Protein AF-X1EM64-F1 (afdb_monomer_lite)

Radius of gyration: 21.68 Å; chains: 1; bounding box: 56×25×53 Å

Secondary structure (DSSP, 8-state):
--B-TTS-B---------------TTGGGGEEE-------S-------EEE-HHHHHHHHHHHHHHHHHHHHHHHTTSTTTT--PPP--GGGG-

Foldseek 3Di:
DFADPVRDDPPDDDDDDDDDDDDDPPQVVQWDWDPPDPDPDPDDPDGPIDGHLVVQQVVLVVVQVVVQVVCQVVCCPDSNHPDGDDDDRSSVVD

Sequence (94 aa):
MFYSQNDKELGLNGEYGIEFLFEIDNFEEFIEKNDEEKHTDGTNDQEDSMVSGVLGGTLMGIVYSTARGMILERTQGTYFKGVILPVINPNDLI

pLDDT: mean 81.86, std 16.85, range [44.25, 96.56]

Structure (mmCIF, N/CA/C/O backbone):
data_AF-X1EM64-F1
#
_entry.id   AF-X1EM64-F1
#
loop_
_atom_site.group_PDB
_atom_site.id
_atom_site.type_symbol
_atom_site.label_atom_id
_atom_site.label_alt_id
_atom_site.label_comp_id
_atom_site.label_asym_id
_atom_site.label_entity_id
_atom_site.label_seq_id
_atom_site.pdbx_PDB_ins_code
_atom_site.Cartn_x
_atom_site.Cartn_y
_atom_site.Cartn_z
_atom_site.occupancy
_atom_site.B_iso_or_equiv
_atom_site.auth_seq_id
_atom_site.auth_comp_id
_atom_site.auth_asym_id
_atom_site.auth_atom_id
_atom_site.pdbx_PDB_model_num
ATOM 1 N N . MET A 1 1 ? -5.692 2.885 21.005 1.00 50.91 1 MET A N 1
ATOM 2 C CA . MET A 1 1 ? -5.997 2.394 22.367 1.00 50.91 1 MET A CA 1
ATOM 3 C C . MET A 1 1 ? -7.492 2.580 22.587 1.00 50.91 1 MET A C 1
ATOM 5 O O . MET A 1 1 ? -7.957 3.695 22.384 1.00 50.91 1 MET A O 1
ATOM 9 N N . PHE A 1 2 ? -8.246 1.513 22.873 1.00 5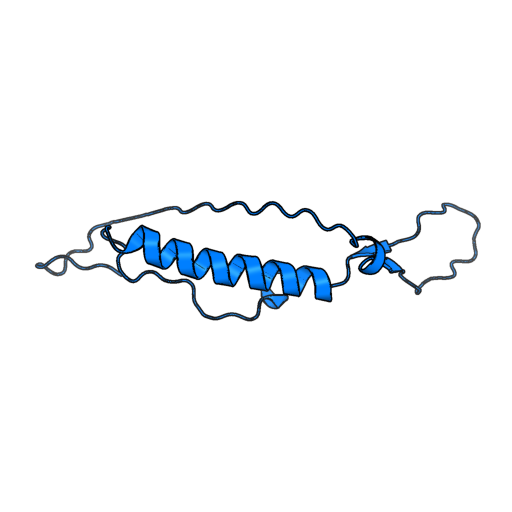1.91 2 PHE A N 1
ATOM 10 C CA . PHE A 1 2 ? -9.717 1.552 22.948 1.00 51.91 2 PHE A CA 1
ATOM 11 C C . PHE A 1 2 ? -10.184 1.296 24.382 1.00 51.91 2 PHE A C 1
ATOM 13 O O . PHE A 1 2 ? -9.816 0.280 24.972 1.00 51.91 2 PHE A O 1
ATOM 20 N N . TYR A 1 3 ? -10.995 2.206 24.924 1.00 47.31 3 TYR A N 1
ATOM 21 C CA . TYR A 1 3 ? -11.488 2.157 26.301 1.00 47.31 3 TYR A CA 1
ATOM 22 C C . TYR A 1 3 ? -12.976 1.784 26.356 1.00 47.31 3 TYR A C 1
ATOM 24 O O . TYR A 1 3 ? -13.771 2.196 25.510 1.00 47.31 3 TYR A O 1
ATOM 32 N N . SER A 1 4 ? -13.348 1.001 27.370 1.00 56.09 4 SER A N 1
ATOM 33 C CA . SER A 1 4 ? -14.738 0.769 27.790 1.00 56.09 4 SER A CA 1
ATOM 34 C C . SER A 1 4 ? -15.287 1.975 28.569 1.00 56.09 4 SER A C 1
ATOM 36 O O . SER A 1 4 ? -14.509 2.756 29.109 1.00 56.09 4 SER A O 1
ATOM 38 N N . GLN A 1 5 ? -16.613 2.083 28.740 1.00 60.44 5 GLN A N 1
ATOM 39 C CA . GLN A 1 5 ? -17.243 3.087 29.623 1.00 60.44 5 GLN A CA 1
ATOM 40 C C . GLN A 1 5 ? -16.759 3.028 31.091 1.00 60.44 5 GLN A C 1
ATOM 42 O O . GLN A 1 5 ? -17.015 3.958 31.847 1.00 60.44 5 GLN A O 1
ATOM 47 N N . ASN A 1 6 ? -16.038 1.969 31.477 1.00 66.31 6 ASN A N 1
ATOM 48 C CA . ASN A 1 6 ? -15.438 1.781 32.802 1.00 66.31 6 ASN A CA 1
ATOM 49 C C . ASN A 1 6 ? -13.894 1.841 32.804 1.00 66.31 6 ASN A C 1
ATOM 51 O O . ASN A 1 6 ? -13.279 1.237 33.679 1.00 66.31 6 ASN A O 1
ATOM 55 N N . ASP A 1 7 ? -13.261 2.475 31.810 1.00 59.22 7 ASP A N 1
ATOM 56 C CA . ASP A 1 7 ? -11.792 2.647 31.720 1.00 59.22 7 ASP A CA 1
ATOM 57 C C . ASP A 1 7 ? -10.975 1.338 31.736 1.00 59.22 7 ASP A C 1
ATOM 59 O O . ASP A 1 7 ? -9.763 1.314 31.940 1.00 59.22 7 ASP A O 1
ATOM 63 N N . LYS A 1 8 ? -11.644 0.208 31.488 1.00 68.00 8 LYS A N 1
ATOM 64 C CA . LYS A 1 8 ? -11.023 -1.113 31.414 1.00 68.00 8 LYS A CA 1
ATOM 65 C C . LYS A 1 8 ? -10.572 -1.373 29.981 1.00 68.00 8 LYS A C 1
ATOM 67 O O . LYS A 1 8 ? -11.386 -1.269 29.057 1.00 68.00 8 LYS A O 1
ATOM 72 N N . GLU A 1 9 ? -9.301 -1.727 29.804 1.00 65.56 9 GLU A N 1
ATOM 73 C CA . GLU A 1 9 ? -8.777 -2.180 28.516 1.00 65.56 9 GLU A CA 1
ATOM 74 C C . GLU A 1 9 ? -9.584 -3.389 28.030 1.00 65.56 9 GLU A C 1
ATOM 76 O O . GLU A 1 9 ? -9.768 -4.369 28.753 1.00 65.56 9 GLU A O 1
ATOM 81 N N . LEU A 1 10 ? -10.098 -3.312 26.801 1.00 75.69 10 LEU A N 1
ATOM 82 C CA . LEU A 1 10 ? -10.949 -4.359 26.227 1.00 75.69 10 LEU A CA 1
ATOM 83 C C . LEU A 1 10 ? -10.153 -5.579 25.727 1.00 75.69 10 LEU A C 1
ATOM 85 O O . LEU A 1 10 ? -10.760 -6.577 25.351 1.00 75.69 10 LEU A O 1
ATOM 89 N N . GLY A 1 11 ? -8.815 -5.509 25.709 1.00 83.25 11 GLY A N 1
ATOM 90 C CA . GLY A 1 11 ? -7.947 -6.611 25.273 1.00 83.25 11 GLY A CA 1
ATOM 91 C C . GLY A 1 11 ? -8.137 -7.018 23.806 1.00 83.25 11 GLY A C 1
ATOM 92 O O . GLY A 1 11 ? -8.008 -8.193 23.473 1.00 83.25 11 GLY A O 1
ATOM 93 N N . LEU A 1 12 ? -8.498 -6.072 22.932 1.00 84.38 12 LEU A N 1
ATOM 94 C CA . LEU A 1 12 ? -8.810 -6.347 21.529 1.00 84.38 12 LEU A CA 1
ATOM 95 C C . LEU A 1 12 ? -7.544 -6.355 20.668 1.00 84.38 12 LEU A C 1
ATOM 97 O O . LEU A 1 12 ? -6.826 -5.359 20.620 1.00 84.38 12 LEU A O 1
ATOM 101 N N . ASN A 1 13 ? -7.338 -7.446 19.933 1.00 86.81 13 ASN A N 1
ATOM 102 C CA . ASN A 1 13 ? -6.307 -7.582 18.907 1.00 86.81 13 ASN A CA 1
ATOM 103 C C . ASN A 1 13 ? -6.967 -7.839 17.551 1.00 86.81 13 ASN A C 1
ATOM 105 O O . ASN A 1 13 ? -7.993 -8.515 17.476 1.00 86.81 13 ASN A O 1
ATOM 109 N N . GLY A 1 14 ? -6.386 -7.290 16.490 1.00 84.19 14 GLY A N 1
ATOM 110 C CA . GLY A 1 14 ? -6.859 -7.465 15.123 1.00 84.19 14 GLY A CA 1
ATOM 111 C C . GLY A 1 14 ? -5.679 -7.521 14.166 1.00 84.19 14 GLY A C 1
ATOM 112 O O . GLY A 1 14 ? -4.709 -6.786 14.336 1.00 84.19 14 GLY A O 1
ATOM 113 N N . GLU A 1 15 ? -5.775 -8.396 13.174 1.00 89.25 15 GLU A N 1
ATOM 114 C CA . GLU A 1 15 ? -4.799 -8.548 12.099 1.00 89.25 15 GLU A CA 1
ATOM 115 C C . GLU A 1 15 ? -5.481 -8.216 10.771 1.00 89.25 15 GLU A C 1
ATOM 117 O O . GLU A 1 15 ? -6.658 -8.533 10.573 1.00 89.25 15 GLU A O 1
ATOM 122 N N . TYR A 1 16 ? -4.763 -7.536 9.879 1.00 86.50 16 TYR A N 1
ATOM 123 C CA . TYR A 1 16 ? -5.289 -7.110 8.589 1.00 86.50 16 TYR A CA 1
ATOM 124 C C . TYR A 1 16 ? -4.261 -7.406 7.499 1.00 86.50 16 TYR A C 1
ATOM 126 O O . TYR A 1 16 ? -3.174 -6.836 7.503 1.00 86.50 16 TYR A O 1
ATOM 134 N N . GLY A 1 17 ? -4.613 -8.299 6.577 1.00 91.50 17 GLY A N 1
ATOM 135 C CA . GLY A 1 17 ? -3.811 -8.621 5.399 1.00 91.50 17 GLY A CA 1
ATOM 136 C C . GLY A 1 17 ? -4.419 -7.996 4.148 1.00 91.50 17 GLY A C 1
ATOM 137 O O . GLY A 1 17 ? -5.634 -8.052 3.954 1.00 91.50 17 GLY A O 1
ATOM 138 N N . ILE A 1 18 ? -3.579 -7.400 3.303 1.00 93.00 18 ILE A N 1
ATOM 139 C CA . ILE A 1 18 ? -3.962 -6.903 1.977 1.00 93.00 18 ILE A CA 1
ATOM 140 C C . ILE A 1 18 ? -2.888 -7.336 0.994 1.00 93.00 18 ILE A C 1
ATOM 142 O O . ILE A 1 18 ? -1.704 -7.138 1.252 1.00 93.00 18 ILE A O 1
ATOM 146 N N . GLU A 1 19 ? -3.314 -7.883 -0.133 1.00 95.50 19 GLU A N 1
ATOM 147 C CA . GLU A 1 19 ? -2.442 -8.232 -1.244 1.00 95.50 19 GLU A CA 1
ATOM 148 C C . GLU A 1 19 ? -2.802 -7.366 -2.451 1.00 95.50 19 GLU A C 1
ATOM 150 O O . GLU A 1 19 ? -3.981 -7.132 -2.735 1.00 95.50 19 GLU A O 1
ATOM 155 N N . PHE A 1 20 ? -1.776 -6.871 -3.138 1.00 95.75 20 PHE A N 1
ATOM 156 C CA . PHE A 1 20 ? -1.912 -6.089 -4.358 1.00 95.75 20 PHE A CA 1
ATOM 157 C C . PHE A 1 20 ? -1.162 -6.806 -5.473 1.00 95.75 20 PHE A C 1
ATOM 159 O O . PHE A 1 20 ? 0.018 -7.117 -5.327 1.00 95.75 20 PHE A O 1
ATOM 166 N N . LEU A 1 21 ? -1.851 -7.036 -6.586 1.00 96.50 21 LEU A N 1
ATOM 167 C CA . LEU A 1 21 ? -1.277 -7.598 -7.800 1.00 96.50 21 LEU A CA 1
ATOM 168 C C . LEU A 1 21 ? -1.299 -6.524 -8.887 1.00 96.50 21 LEU A C 1
ATOM 170 O O . LEU A 1 21 ? -2.334 -5.892 -9.105 1.00 96.50 21 LEU A O 1
ATOM 174 N N . PHE A 1 22 ? -0.162 -6.329 -9.550 1.00 95.38 22 PHE A N 1
ATOM 175 C CA . PHE A 1 22 ? 0.000 -5.356 -10.624 1.00 95.38 22 PHE A CA 1
ATOM 176 C C . PHE A 1 22 ? 0.388 -6.061 -11.920 1.00 95.38 22 PHE A C 1
ATOM 178 O O . PHE A 1 22 ? 1.226 -6.960 -11.918 1.00 95.38 22 PHE A O 1
ATOM 185 N N . GLU A 1 23 ? -0.201 -5.603 -13.017 1.00 95.25 23 GLU A N 1
ATOM 186 C CA . GLU A 1 23 ? 0.241 -5.876 -1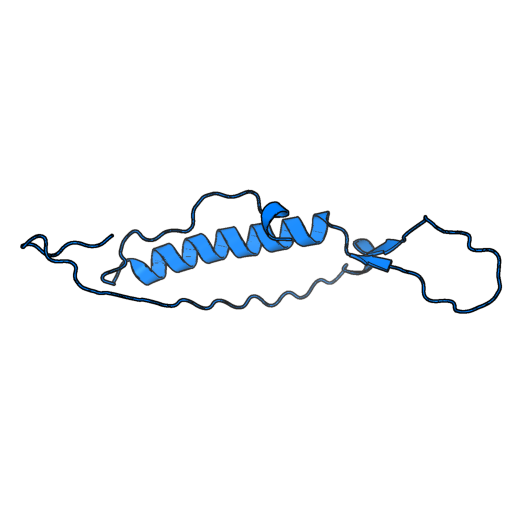4.381 1.00 95.25 23 GLU A CA 1
ATOM 187 C C . GLU A 1 23 ? 0.773 -4.556 -14.946 1.00 95.25 23 GLU A C 1
ATOM 189 O O . GLU A 1 23 ? 0.127 -3.515 -14.799 1.00 95.25 23 GLU A O 1
ATOM 194 N N . ILE A 1 24 ? 1.991 -4.579 -15.491 1.00 94.19 24 ILE A N 1
ATOM 195 C CA . ILE A 1 24 ? 2.696 -3.385 -15.967 1.00 94.19 24 ILE A CA 1
ATOM 196 C C . ILE A 1 24 ? 3.160 -3.659 -17.391 1.00 94.19 24 ILE A C 1
ATOM 198 O O . ILE A 1 24 ? 4.105 -4.417 -17.602 1.00 94.19 24 ILE A O 1
ATOM 202 N N . ASP A 1 25 ? 2.504 -3.018 -18.354 1.00 95.44 25 ASP A N 1
ATOM 203 C CA . ASP A 1 25 ? 2.743 -3.264 -19.779 1.00 95.44 25 ASP A CA 1
ATOM 204 C C . ASP A 1 25 ? 4.144 -2.819 -20.224 1.00 95.44 25 ASP A C 1
ATOM 206 O O . ASP A 1 25 ? 4.807 -3.503 -20.998 1.00 95.44 25 ASP A O 1
ATOM 210 N N . ASN A 1 26 ? 4.621 -1.680 -19.717 1.00 93.12 26 ASN A N 1
ATOM 211 C CA . ASN A 1 26 ? 5.909 -1.083 -20.074 1.00 93.12 26 ASN A CA 1
ATOM 212 C C . ASN A 1 26 ? 6.991 -1.331 -19.009 1.00 93.12 26 ASN A C 1
ATOM 214 O O . ASN A 1 26 ? 7.826 -0.469 -18.749 1.00 93.12 26 ASN A O 1
ATOM 218 N N . PHE A 1 27 ? 6.978 -2.503 -18.367 1.00 92.56 27 PHE A N 1
ATOM 219 C CA . PHE A 1 27 ? 7.909 -2.825 -17.279 1.00 92.56 27 PHE A CA 1
ATOM 220 C C . PHE A 1 27 ? 9.385 -2.714 -17.694 1.00 92.56 27 PHE A C 1
ATOM 222 O O . PHE A 1 27 ? 10.214 -2.267 -16.905 1.00 92.56 27 PHE A O 1
ATOM 229 N N . GLU A 1 28 ? 9.699 -3.056 -18.946 1.00 90.62 28 GLU A N 1
ATOM 230 C CA . GLU A 1 28 ? 11.055 -2.982 -19.506 1.00 90.62 28 GLU A CA 1
ATOM 231 C C . GLU A 1 28 ? 11.651 -1.565 -19.462 1.00 90.62 28 GLU A C 1
ATOM 233 O O . GLU A 1 28 ? 12.860 -1.416 -19.305 1.00 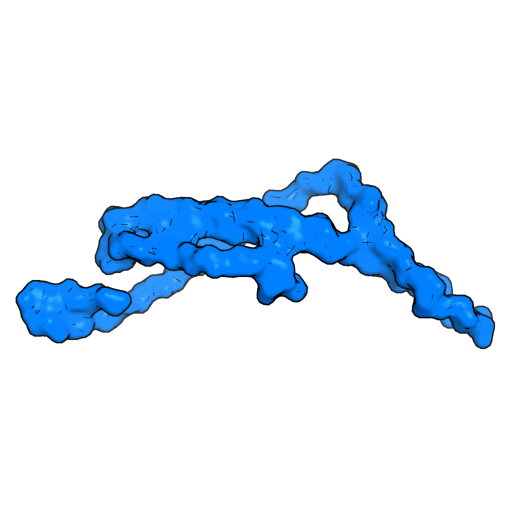90.62 28 GLU A O 1
ATOM 238 N N . GLU A 1 29 ? 10.820 -0.519 -19.532 1.00 93.12 29 GLU A N 1
ATOM 239 C CA . GLU A 1 29 ? 11.271 0.881 -19.458 1.00 93.12 29 GLU A CA 1
ATOM 240 C C . GLU A 1 29 ? 11.787 1.269 -18.065 1.00 93.12 29 GLU A C 1
ATOM 242 O O . GLU A 1 29 ? 12.452 2.292 -17.911 1.00 93.12 29 GLU A O 1
ATOM 247 N N . PHE A 1 30 ? 11.491 0.455 -17.051 1.00 92.00 30 PHE A N 1
ATOM 248 C CA . PHE A 1 30 ? 11.912 0.659 -15.670 1.00 92.00 30 PHE A CA 1
ATOM 249 C C . PHE A 1 30 ? 13.032 -0.294 -15.251 1.00 92.00 30 PHE A C 1
ATOM 251 O O . PHE A 1 30 ? 13.270 -0.454 -14.056 1.00 92.00 30 PHE A O 1
ATOM 258 N N . ILE A 1 31 ? 13.711 -0.942 -16.197 1.00 89.62 31 ILE A N 1
ATOM 259 C CA . ILE A 1 31 ? 14.894 -1.753 -15.913 1.00 89.62 31 ILE A CA 1
ATOM 260 C C . ILE A 1 31 ? 16.140 -0.880 -16.098 1.00 89.62 31 ILE A C 1
ATOM 262 O O . ILE A 1 31 ? 16.442 -0.414 -17.195 1.00 89.62 31 ILE A O 1
ATOM 266 N N . GLU A 1 32 ? 16.866 -0.658 -15.007 1.00 85.81 32 GLU A N 1
ATOM 267 C CA . GLU A 1 32 ? 18.135 0.063 -14.966 1.00 85.81 32 GLU A CA 1
ATOM 268 C C . GLU A 1 32 ? 19.291 -0.937 -15.100 1.00 85.81 32 GLU A C 1
ATOM 270 O O . GLU A 1 32 ? 19.320 -1.981 -14.444 1.00 85.81 32 GLU A O 1
ATOM 275 N N . LYS A 1 33 ? 20.256 -0.634 -15.971 1.00 79.88 33 LYS A N 1
ATOM 276 C CA . LYS A 1 33 ? 21.477 -1.432 -16.109 1.00 79.88 33 LYS A CA 1
ATOM 277 C C . LYS A 1 33 ? 22.523 -0.917 -15.129 1.00 79.88 33 LYS A C 1
ATOM 279 O O . LYS A 1 33 ? 22.768 0.288 -15.084 1.00 79.88 33 LYS A O 1
ATOM 284 N N . ASN A 1 34 ? 23.168 -1.813 -14.386 1.00 66.06 34 ASN A N 1
ATOM 285 C CA . ASN A 1 34 ? 24.344 -1.440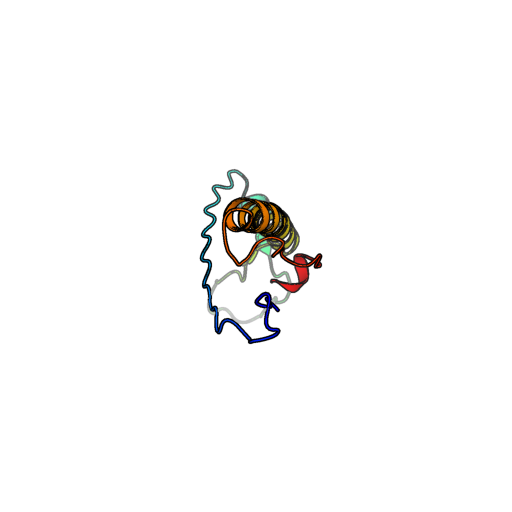 -13.610 1.00 66.06 34 ASN A CA 1
ATOM 286 C C . ASN A 1 34 ? 25.518 -1.199 -14.569 1.00 66.06 34 ASN A C 1
ATOM 288 O O . ASN A 1 34 ? 26.166 -2.134 -15.029 1.00 66.06 34 ASN A O 1
ATOM 292 N N . ASP A 1 35 ? 25.801 0.068 -14.872 1.00 60.94 35 ASP A N 1
ATOM 293 C CA . ASP A 1 35 ? 26.965 0.471 -15.679 1.00 60.94 35 ASP A CA 1
ATOM 294 C C . ASP A 1 35 ? 28.302 0.348 -14.910 1.00 60.94 35 ASP A C 1
ATOM 296 O O . ASP A 1 35 ? 29.378 0.636 -15.445 1.00 60.94 35 ASP A O 1
ATOM 300 N N . GLU A 1 36 ? 28.263 -0.113 -13.660 1.00 59.62 36 GLU A N 1
ATOM 301 C CA . GLU A 1 36 ? 29.431 -0.340 -12.816 1.00 59.62 36 GLU A CA 1
ATOM 302 C C . GLU A 1 36 ? 29.795 -1.824 -12.788 1.00 59.62 36 GLU A C 1
ATOM 304 O O . GLU A 1 36 ? 29.529 -2.513 -11.815 1.00 59.62 36 GLU A O 1
ATOM 309 N N . GLU A 1 37 ? 30.394 -2.314 -13.878 1.00 47.78 37 GLU A N 1
ATOM 310 C CA . GLU A 1 37 ? 31.731 -2.921 -13.847 1.00 47.78 37 GLU A CA 1
ATOM 311 C C . GLU A 1 37 ? 32.092 -3.573 -15.195 1.00 47.78 37 GLU A C 1
ATOM 313 O O . GLU A 1 37 ? 31.719 -4.696 -15.528 1.00 47.78 37 GLU A O 1
ATOM 318 N N . LYS A 1 38 ? 32.944 -2.881 -15.963 1.00 49.94 38 LYS A N 1
ATOM 319 C CA . LYS A 1 38 ? 33.846 -3.535 -16.917 1.00 49.94 38 LYS A CA 1
ATOM 320 C C . LYS A 1 38 ? 34.827 -4.410 -16.131 1.00 49.94 38 LYS A C 1
ATOM 322 O O . LYS A 1 38 ? 35.964 -3.998 -15.912 1.00 49.94 38 LYS A O 1
ATOM 327 N N . HIS A 1 39 ? 34.421 -5.605 -15.713 1.00 46.19 39 HIS A N 1
ATOM 328 C CA . HIS A 1 39 ? 35.384 -6.619 -15.293 1.00 46.19 39 HIS A CA 1
ATOM 329 C C . HIS A 1 39 ? 35.940 -7.327 -16.521 1.00 46.19 39 HIS A C 1
ATOM 331 O O . HIS A 1 39 ? 35.330 -8.175 -17.164 1.00 46.19 39 HIS A O 1
ATOM 337 N N . THR A 1 40 ? 37.149 -6.896 -16.857 1.00 50.12 40 THR A N 1
ATOM 338 C CA . THR A 1 40 ? 38.167 -7.671 -17.553 1.00 50.12 40 THR A CA 1
ATOM 339 C C . THR A 1 40 ? 38.438 -8.981 -16.810 1.00 50.12 40 THR A C 1
ATOM 341 O O . THR A 1 40 ? 39.338 -9.031 -15.984 1.00 50.12 40 THR A O 1
ATOM 344 N N . ASP A 1 41 ? 37.664 -10.022 -17.082 1.00 46.75 41 ASP A N 1
ATOM 345 C CA . ASP A 1 41 ? 38.160 -11.382 -17.331 1.00 46.75 41 ASP A CA 1
ATOM 346 C C . ASP A 1 41 ? 36.967 -12.256 -17.728 1.00 46.75 41 ASP A C 1
ATOM 348 O O . ASP A 1 41 ? 35.920 -12.225 -17.090 1.00 46.75 41 ASP A O 1
ATOM 352 N N . GLY A 1 42 ? 37.098 -12.972 -18.846 1.00 48.84 42 GLY A N 1
ATOM 353 C CA . GLY A 1 42 ? 35.987 -13.564 -19.595 1.00 48.84 42 GLY A CA 1
ATOM 354 C C . GLY A 1 42 ? 35.296 -14.748 -18.919 1.00 48.84 42 GLY A C 1
ATOM 355 O O . GLY A 1 42 ? 35.382 -15.873 -19.411 1.00 48.84 42 GLY A O 1
ATOM 356 N N . THR A 1 43 ? 34.566 -14.495 -17.836 1.00 48.47 43 THR A N 1
ATOM 357 C CA . THR A 1 43 ? 33.728 -15.485 -17.160 1.00 48.47 43 THR A CA 1
ATOM 358 C C . THR A 1 43 ? 32.425 -14.862 -16.648 1.00 48.47 43 THR A C 1
ATOM 360 O O . THR A 1 43 ? 32.431 -14.157 -15.647 1.00 48.47 43 THR A O 1
ATOM 363 N N . ASN A 1 44 ? 31.325 -15.253 -17.306 1.00 44.25 44 ASN A N 1
ATOM 364 C CA . ASN A 1 44 ? 29.905 -15.175 -16.919 1.00 44.25 44 ASN A CA 1
ATOM 365 C C . ASN A 1 44 ? 29.154 -13.853 -17.188 1.00 44.25 44 ASN A C 1
ATOM 367 O O . ASN A 1 44 ? 29.110 -12.946 -16.365 1.00 44.25 44 ASN A O 1
ATOM 371 N N . ASP A 1 45 ? 28.474 -13.833 -18.340 1.00 47.09 45 ASP A N 1
ATOM 372 C CA . ASP A 1 45 ? 27.512 -12.832 -18.811 1.00 47.09 45 ASP A CA 1
ATOM 373 C C . ASP A 1 45 ? 26.191 -12.874 -18.015 1.00 47.09 45 ASP A C 1
ATOM 375 O O . ASP A 1 45 ? 25.177 -13.395 -18.488 1.00 47.09 45 ASP A O 1
ATOM 379 N N . GLN A 1 46 ? 26.174 -12.345 -16.795 1.00 51.00 46 GLN A N 1
ATOM 380 C CA . GLN A 1 46 ? 24.920 -12.041 -16.107 1.00 51.00 46 GLN A CA 1
ATOM 381 C C . GLN A 1 46 ? 24.843 -10.521 -15.948 1.00 51.00 46 GLN A C 1
ATOM 383 O O . GLN A 1 46 ? 25.456 -9.961 -15.048 1.00 51.00 46 GLN A O 1
ATOM 388 N N . GLU A 1 47 ? 24.165 -9.844 -16.887 1.00 58.25 47 GLU A N 1
ATOM 389 C CA . GLU A 1 47 ? 23.862 -8.411 -16.766 1.00 58.25 47 GLU A CA 1
ATOM 390 C C . GLU A 1 47 ? 23.083 -8.201 -15.460 1.00 58.25 47 GLU A C 1
ATOM 392 O O . GLU A 1 47 ? 21.906 -8.563 -15.372 1.00 58.25 47 GLU A O 1
ATOM 397 N N . ASP A 1 48 ? 23.734 -7.619 -14.452 1.00 63.97 48 ASP A N 1
ATOM 398 C CA . ASP A 1 48 ? 23.079 -7.156 -13.232 1.00 63.97 48 ASP A CA 1
ATOM 399 C C . ASP A 1 48 ? 22.134 -6.002 -13.598 1.00 63.97 48 ASP A C 1
ATOM 401 O O . ASP A 1 48 ? 22.505 -4.829 -13.659 1.00 63.97 48 ASP A O 1
ATOM 405 N N . SER A 1 49 ? 20.895 -6.364 -13.918 1.00 71.44 49 SER A N 1
ATOM 406 C CA . SER A 1 49 ? 19.806 -5.436 -14.200 1.00 71.44 49 SER A CA 1
ATOM 407 C C . SER A 1 49 ? 18.977 -5.250 -12.932 1.00 71.44 49 SER A C 1
ATOM 409 O O . SER A 1 49 ? 18.543 -6.229 -12.321 1.00 71.44 49 SER A O 1
ATOM 411 N N . MET A 1 50 ? 18.750 -4.004 -12.528 1.00 83.25 50 MET A N 1
ATOM 412 C CA . MET A 1 50 ? 17.956 -3.645 -11.353 1.00 83.25 50 MET A CA 1
ATOM 413 C C . MET A 1 50 ? 16.650 -2.971 -11.779 1.00 83.25 50 MET A C 1
ATOM 415 O O . MET A 1 50 ? 16.584 -2.296 -12.800 1.00 83.25 50 MET A O 1
ATOM 419 N N . VAL A 1 51 ? 15.579 -3.159 -11.008 1.00 85.62 51 VAL A N 1
ATOM 420 C CA . VAL A 1 51 ? 14.323 -2.428 -11.234 1.00 85.62 51 VAL A CA 1
ATOM 421 C C . VAL A 1 51 ? 14.474 -1.013 -10.686 1.00 85.62 51 VAL A C 1
ATOM 423 O O . VAL A 1 51 ? 14.954 -0.830 -9.569 1.00 85.62 51 VAL A O 1
ATOM 426 N N . SER A 1 52 ? 14.018 -0.023 -11.447 1.00 88.25 52 SER A N 1
ATOM 427 C CA . SER A 1 52 ? 14.065 1.382 -11.067 1.00 88.25 52 SER A CA 1
ATOM 428 C C . SER A 1 52 ? 13.364 1.624 -9.734 1.00 88.25 52 SER A C 1
ATOM 430 O O . SER A 1 52 ? 12.182 1.299 -9.554 1.00 88.25 52 SER A O 1
ATOM 432 N N . GLY A 1 53 ? 14.067 2.294 -8.819 1.00 88.81 53 GLY A N 1
ATOM 433 C CA . GLY A 1 53 ? 13.502 2.722 -7.538 1.00 88.81 53 GLY A CA 1
ATOM 434 C C . GLY A 1 53 ? 12.287 3.643 -7.703 1.00 88.81 53 GLY A C 1
ATOM 435 O O . GLY A 1 53 ? 11.399 3.655 -6.852 1.00 88.81 53 GLY A O 1
ATOM 436 N N . VAL A 1 54 ? 12.186 4.361 -8.830 1.00 90.81 54 VAL A N 1
ATOM 437 C CA . VAL A 1 54 ? 11.030 5.217 -9.145 1.00 90.81 54 VAL A CA 1
ATOM 438 C C . VAL A 1 54 ? 9.763 4.387 -9.344 1.00 90.81 54 VAL A C 1
ATOM 440 O O . VAL A 1 54 ? 8.701 4.766 -8.839 1.00 90.81 54 VAL A O 1
ATOM 443 N N . LEU A 1 55 ? 9.860 3.246 -10.037 1.00 93.25 55 LEU A N 1
ATOM 444 C CA . LEU A 1 55 ? 8.719 2.351 -10.219 1.00 93.25 55 LEU A CA 1
ATOM 445 C C . LEU A 1 55 ? 8.283 1.769 -8.871 1.00 93.25 55 LEU A C 1
ATOM 447 O O . LEU A 1 55 ? 7.104 1.848 -8.524 1.00 93.25 55 LEU A O 1
ATOM 451 N N . GLY A 1 56 ? 9.241 1.263 -8.087 1.00 92.12 56 GLY A N 1
ATOM 452 C CA . GLY A 1 56 ? 8.991 0.732 -6.745 1.00 92.12 56 GLY A CA 1
ATOM 453 C C . GLY A 1 56 ? 8.292 1.746 -5.836 1.00 92.12 56 GLY A C 1
ATOM 454 O O . GLY A 1 56 ? 7.229 1.456 -5.285 1.00 92.12 56 GLY A O 1
ATOM 455 N N . GLY A 1 57 ? 8.827 2.966 -5.749 1.00 93.62 57 GLY A N 1
ATOM 456 C CA . GLY A 1 57 ? 8.255 4.040 -4.935 1.00 93.62 57 GLY A CA 1
ATOM 457 C C . GLY A 1 57 ? 6.850 4.447 -5.386 1.00 93.62 57 GLY A C 1
ATOM 458 O O . GLY A 1 57 ? 5.961 4.665 -4.559 1.00 93.62 57 GLY A O 1
ATOM 459 N N . THR A 1 58 ? 6.610 4.480 -6.700 1.00 94.12 58 THR A N 1
ATOM 460 C CA . THR A 1 58 ? 5.290 4.789 -7.270 1.00 94.12 58 THR A CA 1
ATOM 461 C C . THR A 1 58 ? 4.259 3.720 -6.909 1.00 94.12 58 THR A C 1
ATOM 463 O O . THR A 1 58 ? 3.180 4.049 -6.407 1.00 94.12 58 THR A O 1
ATOM 466 N N . LEU A 1 59 ? 4.595 2.440 -7.103 1.00 95.50 59 LEU A N 1
ATOM 467 C CA . LEU A 1 59 ? 3.717 1.321 -6.755 1.00 95.50 59 LEU A CA 1
ATOM 468 C C . LEU A 1 59 ? 3.424 1.300 -5.253 1.00 95.50 59 LEU A C 1
ATOM 470 O O . LEU A 1 59 ? 2.260 1.205 -4.862 1.00 95.50 59 LEU A O 1
ATOM 474 N N . MET A 1 60 ? 4.441 1.480 -4.407 1.00 95.31 60 MET A N 1
ATOM 475 C CA . MET A 1 60 ? 4.248 1.553 -2.957 1.00 95.31 60 MET A CA 1
ATOM 476 C C . MET A 1 60 ? 3.374 2.735 -2.540 1.00 95.31 60 MET A C 1
ATOM 478 O O . MET A 1 60 ? 2.542 2.597 -1.643 1.00 95.31 60 MET A O 1
ATOM 482 N N . GLY A 1 61 ? 3.484 3.881 -3.216 1.00 95.75 61 GLY A N 1
ATOM 483 C CA . GLY A 1 61 ? 2.606 5.024 -2.975 1.00 95.75 61 GLY A CA 1
ATOM 484 C C . GLY A 1 61 ? 1.135 4.703 -3.254 1.00 95.75 61 GLY A C 1
ATOM 485 O O . GLY A 1 61 ? 0.254 5.028 -2.448 1.00 95.75 61 GLY A O 1
ATOM 486 N N . ILE A 1 62 ? 0.859 4.008 -4.361 1.00 95.94 62 ILE A N 1
ATOM 487 C CA . ILE A 1 62 ? -0.490 3.552 -4.726 1.00 95.94 62 ILE A CA 1
ATOM 488 C C . ILE A 1 62 ? -1.007 2.527 -3.708 1.00 95.94 62 ILE A C 1
ATOM 490 O O . ILE A 1 62 ? -2.116 2.681 -3.188 1.00 95.94 62 ILE A O 1
ATOM 494 N N . VAL A 1 63 ? -0.196 1.517 -3.379 1.00 96.56 63 VAL A N 1
ATOM 495 C CA . VAL A 1 63 ? -0.522 0.477 -2.391 1.00 96.56 63 VAL A CA 1
ATOM 496 C C . VAL A 1 63 ? -0.867 1.103 -1.044 1.00 96.56 63 VAL A C 1
ATOM 498 O O . VAL A 1 63 ? -1.950 0.867 -0.508 1.00 96.56 63 VAL A O 1
ATOM 501 N N . TYR A 1 64 ? 0.015 1.947 -0.509 1.00 96.06 64 TYR A N 1
ATOM 502 C CA . TYR A 1 64 ? -0.124 2.492 0.836 1.00 96.06 64 TYR A CA 1
ATOM 503 C C . TYR A 1 64 ? -1.318 3.445 0.959 1.00 96.06 64 TYR A C 1
ATOM 505 O O . TYR A 1 64 ? -2.089 3.365 1.919 1.00 96.06 64 TYR A O 1
ATOM 513 N N . SER A 1 65 ? -1.523 4.321 -0.031 1.00 96.31 65 SER A N 1
ATOM 514 C CA . SER A 1 65 ? -2.674 5.235 -0.051 1.00 96.31 65 SER A CA 1
ATOM 515 C C . SER A 1 65 ? -4.005 4.481 -0.139 1.00 96.31 65 SER A C 1
ATOM 517 O O . SER A 1 65 ? -4.950 4.804 0.589 1.00 96.31 65 SER A O 1
ATOM 519 N N . THR A 1 66 ? -4.059 3.428 -0.955 1.00 96.50 66 THR A N 1
ATOM 520 C CA . THR A 1 66 ? -5.245 2.580 -1.107 1.00 96.50 66 THR A CA 1
ATOM 521 C C . THR A 1 66 ? -5.517 1.772 0.161 1.00 96.50 66 THR A C 1
ATOM 523 O O . THR A 1 66 ? -6.634 1.798 0.685 1.00 96.50 66 THR A O 1
ATOM 526 N N . ALA A 1 67 ? -4.492 1.116 0.713 1.00 96.25 67 ALA A N 1
ATOM 527 C CA . ALA A 1 67 ? -4.570 0.369 1.965 1.00 96.25 67 ALA A CA 1
ATOM 528 C C . ALA A 1 67 ? -5.057 1.251 3.123 1.00 96.25 67 ALA A C 1
ATOM 530 O O . ALA A 1 67 ? -5.937 0.848 3.884 1.00 96.25 67 ALA A O 1
ATOM 531 N N . ARG A 1 68 ? -4.549 2.487 3.221 1.00 95.12 68 ARG A N 1
ATOM 532 C CA 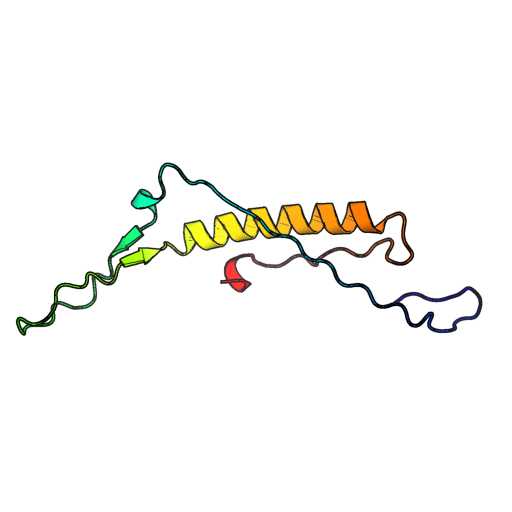. ARG A 1 68 ? -4.964 3.467 4.234 1.00 95.12 68 ARG A CA 1
ATOM 533 C C . ARG A 1 68 ? -6.460 3.764 4.170 1.00 95.12 68 ARG A C 1
ATOM 535 O O . ARG A 1 68 ? -7.111 3.807 5.213 1.00 95.12 68 ARG A O 1
ATOM 542 N N . GLY A 1 69 ? -7.001 3.954 2.966 1.00 95.38 69 GLY A N 1
ATOM 543 C CA . GLY A 1 69 ? -8.437 4.142 2.757 1.00 95.38 69 GLY A CA 1
ATOM 544 C C . GLY A 1 69 ? -9.246 2.894 3.115 1.00 95.38 69 GLY A C 1
ATOM 545 O O . GLY A 1 69 ? -10.220 2.988 3.858 1.00 95.38 69 GLY A O 1
ATOM 546 N N . MET A 1 70 ? -8.810 1.717 2.651 1.00 95.50 70 MET A N 1
ATOM 547 C CA . MET A 1 70 ? -9.485 0.446 2.934 1.00 95.50 70 MET A CA 1
ATOM 548 C C . MET A 1 70 ? -9.546 0.134 4.432 1.00 95.50 70 MET A C 1
ATOM 550 O O . MET A 1 70 ? -10.607 -0.238 4.927 1.00 95.50 70 MET A O 1
ATOM 554 N N . ILE A 1 71 ? -8.438 0.303 5.160 1.00 94.88 71 ILE A N 1
ATOM 555 C CA . ILE A 1 71 ? -8.380 0.059 6.609 1.00 94.88 71 ILE A CA 1
ATOM 556 C C . ILE A 1 71 ? -9.312 1.013 7.347 1.00 94.88 71 ILE A C 1
ATOM 558 O O . ILE A 1 71 ? -10.075 0.570 8.206 1.00 94.88 71 ILE A O 1
ATOM 562 N N . LEU A 1 72 ? -9.298 2.303 6.995 1.00 94.94 72 LEU A N 1
ATOM 563 C CA . LEU A 1 72 ? -10.205 3.269 7.603 1.00 94.94 72 LEU A CA 1
ATOM 564 C C . LEU A 1 72 ? -11.657 2.834 7.401 1.00 94.94 72 LEU A C 1
ATOM 566 O O . LEU A 1 72 ? -12.396 2.723 8.374 1.00 94.94 72 LEU A O 1
ATOM 570 N N . GLU A 1 73 ? -12.045 2.550 6.159 1.00 94.69 73 GLU A N 1
ATOM 571 C CA . GLU A 1 73 ? -13.427 2.225 5.806 1.00 94.69 73 GLU A CA 1
ATOM 572 C C . GLU A 1 73 ? -13.899 0.920 6.456 1.00 94.69 73 GLU A C 1
ATOM 574 O O . GLU A 1 73 ? -14.955 0.871 7.086 1.00 94.69 73 GLU A O 1
ATOM 579 N N . ARG A 1 74 ? -13.095 -0.147 6.375 1.00 92.38 74 ARG A N 1
ATOM 580 C CA . ARG A 1 74 ? -13.470 -1.464 6.910 1.00 92.38 74 ARG A CA 1
ATOM 581 C C . ARG A 1 74 ? -13.510 -1.499 8.433 1.00 92.38 74 ARG A C 1
ATOM 583 O O . ARG A 1 74 ? -14.264 -2.292 8.994 1.00 92.38 74 ARG A O 1
ATOM 590 N N . THR A 1 75 ? -12.750 -0.641 9.112 1.00 93.12 75 THR A N 1
ATOM 591 C CA . THR A 1 75 ? -12.745 -0.590 10.580 1.00 93.12 75 THR A CA 1
ATOM 592 C C . THR A 1 75 ? -13.832 0.311 11.167 1.00 93.12 75 THR A C 1
ATOM 594 O O . THR A 1 75 ? -14.151 0.134 12.345 1.00 93.12 75 THR A O 1
ATOM 597 N N . GLN A 1 7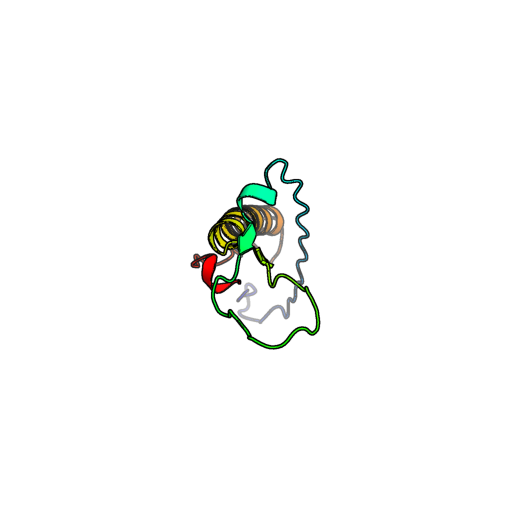6 ? -14.465 1.207 10.387 1.00 92.06 76 GLN A N 1
ATOM 598 C CA . GLN A 1 76 ? -15.499 2.141 10.881 1.00 92.06 76 GLN A CA 1
ATOM 599 C C . GLN A 1 76 ? -16.652 1.454 11.632 1.00 92.06 76 GLN A C 1
ATOM 601 O O . GLN A 1 76 ? -17.179 2.015 12.593 1.00 92.06 76 GLN A O 1
ATOM 606 N N . GLY A 1 77 ? -17.044 0.250 11.203 1.00 89.06 77 GLY A N 1
ATOM 607 C CA . GLY A 1 77 ? -18.132 -0.533 11.802 1.00 89.06 77 GLY A CA 1
ATOM 608 C C . GLY A 1 77 ? -17.713 -1.446 12.959 1.00 89.06 77 GLY A C 1
ATOM 609 O O . GLY A 1 77 ? -18.513 -2.262 13.406 1.00 89.06 77 GLY A O 1
ATOM 610 N N . THR A 1 78 ? -16.465 -1.358 13.423 1.00 89.75 78 THR A N 1
ATOM 611 C CA . THR A 1 78 ? -15.890 -2.267 14.425 1.00 89.75 78 THR A CA 1
ATOM 612 C C . THR A 1 78 ? -15.425 -1.505 15.666 1.00 89.75 78 THR A C 1
ATOM 614 O O . THR A 1 78 ? -15.392 -0.274 15.690 1.00 89.75 78 THR A O 1
ATOM 617 N N . TYR A 1 79 ? -14.978 -2.230 16.691 1.00 89.19 79 TYR A N 1
ATOM 618 C CA . TYR A 1 79 ? -14.293 -1.622 17.835 1.00 89.19 79 TYR A CA 1
ATOM 619 C C . TYR A 1 79 ? -12.986 -0.904 17.457 1.00 89.19 79 TYR A C 1
ATOM 621 O O . TYR A 1 79 ? -12.506 -0.094 18.242 1.00 89.19 79 TYR A O 1
ATOM 629 N N . PHE A 1 80 ? -12.444 -1.145 16.257 1.00 89.50 80 PHE A N 1
ATOM 630 C CA . PHE A 1 80 ? -11.264 -0.468 15.713 1.00 89.50 80 PHE A CA 1
ATOM 631 C C . PHE A 1 80 ? -11.595 0.833 14.965 1.00 89.50 80 PHE A C 1
ATOM 633 O O . PHE A 1 80 ? -10.773 1.336 14.201 1.00 89.50 80 PHE A O 1
ATOM 640 N N . LYS A 1 81 ? -12.793 1.396 15.154 1.00 89.88 81 LYS A N 1
ATOM 641 C CA . LYS A 1 81 ? -13.207 2.643 14.506 1.00 89.88 81 LYS A CA 1
ATOM 642 C C . LYS A 1 81 ? -12.162 3.751 14.678 1.00 89.88 81 LYS A C 1
ATOM 644 O O . LYS A 1 81 ? -11.747 4.068 15.792 1.00 89.88 81 LYS A O 1
ATOM 649 N N . GLY A 1 82 ? -11.801 4.384 13.562 1.00 86.81 82 GLY A N 1
ATOM 650 C CA . GLY A 1 82 ? -10.833 5.481 13.527 1.00 86.81 82 GLY A CA 1
ATOM 651 C C . GLY A 1 82 ? -9.374 5.034 13.414 1.00 86.81 82 GLY A C 1
ATOM 652 O O . GLY A 1 82 ? -8.496 5.893 13.374 1.00 86.81 82 GLY A O 1
ATOM 653 N N . VAL A 1 83 ? -9.100 3.727 13.323 1.00 90.81 83 VAL A N 1
ATOM 654 C CA . VAL A 1 83 ? -7.776 3.239 12.921 1.00 90.81 83 VAL A CA 1
ATOM 655 C C . VAL A 1 83 ? -7.515 3.645 11.481 1.00 90.81 83 VAL A C 1
ATOM 657 O O . VAL A 1 83 ? -8.325 3.423 10.585 1.00 90.81 83 VAL A O 1
ATOM 660 N N . ILE A 1 84 ? -6.355 4.247 11.268 1.00 93.62 84 ILE A N 1
ATOM 661 C CA . ILE A 1 84 ? -5.891 4.679 9.963 1.00 93.62 84 ILE A CA 1
ATOM 662 C C . ILE A 1 84 ? -4.378 4.546 9.925 1.00 93.62 84 ILE A C 1
ATOM 664 O O . ILE A 1 84 ? -3.704 4.796 10.927 1.00 93.62 84 ILE A O 1
ATOM 668 N N . LEU A 1 85 ? -3.841 4.155 8.773 1.00 93.88 85 LEU A N 1
ATOM 669 C CA . LEU A 1 85 ? -2.397 4.161 8.586 1.00 93.88 85 LEU A CA 1
ATOM 670 C C . LEU A 1 85 ? -1.858 5.607 8.669 1.00 93.88 85 LEU A C 1
ATOM 672 O O . LEU A 1 85 ? -2.547 6.545 8.230 1.00 93.88 85 LEU A O 1
ATOM 676 N N . PRO A 1 86 ? -0.658 5.813 9.245 1.00 94.25 86 PRO A N 1
ATOM 677 C CA . PRO A 1 86 ? -0.026 7.128 9.302 1.00 94.25 86 PRO A CA 1
ATOM 678 C C . PRO A 1 86 ? 0.287 7.655 7.897 1.00 94.25 86 PRO A C 1
ATOM 680 O O . PRO A 1 86 ? 0.088 6.976 6.901 1.00 94.25 86 PRO A O 1
ATOM 683 N N . VAL A 1 87 ? 0.736 8.901 7.795 1.00 94.38 87 VAL A N 1
ATOM 684 C CA . VAL A 1 87 ? 1.304 9.408 6.539 1.00 94.38 87 VAL A CA 1
ATOM 685 C C . VAL A 1 87 ? 2.801 9.121 6.576 1.00 94.38 87 VAL A C 1
ATOM 687 O O . VAL A 1 87 ? 3.457 9.514 7.539 1.00 94.38 87 VAL A O 1
ATOM 690 N N . ILE A 1 88 ? 3.320 8.435 5.558 1.00 93.94 88 ILE A N 1
ATOM 691 C CA . ILE A 1 88 ? 4.742 8.083 5.429 1.00 93.94 88 ILE A CA 1
ATOM 692 C C . ILE A 1 88 ? 5.252 8.431 4.030 1.00 93.94 88 ILE A C 1
ATOM 694 O O . ILE A 1 88 ? 4.454 8.671 3.120 1.00 93.94 88 ILE A O 1
ATOM 698 N N . ASN A 1 89 ? 6.571 8.424 3.855 1.00 92.38 89 ASN A N 1
ATOM 699 C CA . ASN A 1 89 ? 7.188 8.435 2.537 1.00 92.38 89 ASN A CA 1
ATOM 700 C C . ASN A 1 89 ? 7.177 7.001 1.963 1.00 92.38 89 ASN A C 1
ATOM 702 O O . ASN A 1 89 ? 7.723 6.105 2.604 1.00 92.38 89 ASN A O 1
ATOM 706 N N . PRO A 1 90 ? 6.574 6.748 0.784 1.00 88.62 90 PRO A N 1
ATOM 707 C CA . PRO A 1 90 ? 6.534 5.409 0.191 1.00 88.62 90 PRO A CA 1
ATOM 708 C C . PRO A 1 90 ? 7.909 4.806 -0.097 1.00 88.62 90 PRO A C 1
ATOM 710 O O . PRO A 1 90 ? 8.036 3.587 -0.108 1.00 88.62 90 PRO A O 1
ATOM 713 N N . ASN A 1 91 ? 8.929 5.644 -0.295 1.00 89.50 91 ASN A N 1
ATOM 714 C CA . ASN A 1 91 ? 10.298 5.177 -0.512 1.00 89.50 91 ASN A CA 1
ATOM 715 C C . ASN A 1 91 ? 10.917 4.558 0.748 1.00 89.50 91 ASN A C 1
ATOM 717 O O . ASN A 1 91 ? 11.898 3.843 0.633 1.00 89.50 91 ASN A O 1
ATOM 721 N N . ASP A 1 92 ? 10.345 4.789 1.935 1.00 91.69 92 ASP A N 1
ATOM 722 C CA . ASP A 1 92 ? 10.812 4.164 3.178 1.00 91.69 92 ASP A CA 1
ATOM 723 C C . ASP A 1 92 ? 10.341 2.693 3.299 1.00 91.69 92 ASP A C 1
ATOM 725 O O . ASP A 1 92 ? 10.660 2.020 4.279 1.00 91.69 92 ASP A O 1
ATOM 729 N N . LEU A 1 93 ? 9.532 2.204 2.344 1.00 86.38 93 LEU A N 1
ATOM 730 C CA . LEU A 1 93 ? 9.010 0.830 2.297 1.00 86.38 93 LEU A CA 1
ATOM 731 C C . LEU A 1 93 ? 9.839 -0.123 1.418 1.00 86.38 93 LEU A C 1
ATOM 733 O O . LEU A 1 93 ? 9.533 -1.318 1.406 1.00 86.38 93 LEU A O 1
ATOM 737 N N . ILE A 1 94 ? 10.818 0.391 0.668 1.00 83.00 94 ILE A N 1
ATOM 738 C CA . ILE A 1 94 ? 11.625 -0.348 -0.319 1.00 83.00 94 ILE A CA 1
ATOM 739 C C . ILE A 1 94 ? 13.118 -0.236 -0.036 1.00 83.00 94 ILE A C 1
ATOM 741 O O . ILE A 1 94 ? 13.538 0.784 0.553 1.00 83.00 94 ILE A O 1
#

Organism: NCBI:txid412755